Protein AF-A0A0F8VKY6-F1 (afdb_monomer)

pLDDT: mean 83.04, std 13.75, range [40.28, 92.69]

Secondary structure (DSSP, 8-state):
-------SPPPTTT--S-EEEEEEEEEEETTEEEEEEEEEETTT--EEEPPPEEEE-

Foldseek 3Di:
DDPPDPPPDADPPPRHNAKDKDKDKDDDDPQKIKIWIWIAHPPPRDIDIDDIDMDGD

Radius of gyration: 13.59 Å; Cα contacts (8 Å, |Δi|>4): 101; chains: 1; bounding box: 33×20×34 Å

Solvent-accessible surface area (backbone at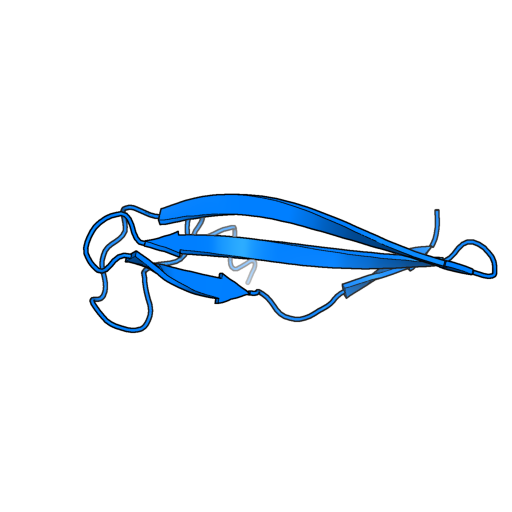oms only — not comparable to full-atom values): 3573 Å² total; per-residue (Å²): 135,81,81,73,76,73,73,65,58,54,33,87,88,78,63,42,64,56,48,49,78,48,81,46,73,47,82,73,55,98,58,32,29,37,34,31,44,38,37,35,23,79,82,79,71,51,70,52,67,53,77,81,42,78,45,75,117

Sequence (57 aa):
MENEDIWPPKCPECGSPKVDYERQSEYTGGGYADYWDEFQCRKCEFTWRSDKKTSYF

Mean predicted aligned error: 6.84 Å

Structure (mmCIF, N/CA/C/O backbone):
data_AF-A0A0F8VKY6-F1
#
_entry.id   AF-A0A0F8VKY6-F1
#
loop_
_atom_site.group_PDB
_atom_site.id
_atom_site.type_symbol
_atom_site.label_atom_id
_atom_site.label_alt_id
_atom_site.label_comp_id
_atom_site.label_asym_id
_atom_site.label_entity_id
_atom_site.label_seq_id
_atom_site.pdbx_PDB_ins_code
_atom_site.Cartn_x
_atom_site.Cartn_y
_atom_site.Cartn_z
_atom_site.occupancy
_atom_site.B_iso_or_equiv
_atom_site.auth_seq_id
_atom_site.auth_comp_id
_atom_site.auth_asym_id
_atom_site.auth_atom_id
_atom_site.pdbx_PDB_model_num
ATOM 1 N N . MET A 1 1 ? -17.470 -9.959 -13.210 1.00 40.28 1 MET A N 1
ATOM 2 C CA . MET A 1 1 ? -17.781 -9.472 -11.851 1.00 40.28 1 MET A CA 1
ATOM 3 C C . MET A 1 1 ? -16.720 -8.434 -11.550 1.00 40.28 1 MET A C 1
ATOM 5 O O . MET A 1 1 ? -15.668 -8.749 -11.010 1.00 40.28 1 MET A O 1
ATOM 9 N N . GLU A 1 2 ? -16.930 -7.251 -12.115 1.00 44.84 2 GLU A N 1
ATOM 10 C CA . GLU A 1 2 ? -16.019 -6.118 -12.013 1.00 44.84 2 GLU A CA 1
ATOM 11 C C . GLU A 1 2 ? -16.204 -5.572 -10.600 1.00 44.84 2 GLU A C 1
ATOM 13 O O . GLU A 1 2 ? -17.244 -5.010 -10.277 1.00 44.84 2 GLU A O 1
ATOM 18 N N . ASN A 1 3 ? -15.263 -5.866 -9.703 1.00 46.62 3 ASN A N 1
ATOM 19 C CA . ASN A 1 3 ? -15.212 -5.168 -8.425 1.00 46.62 3 ASN A CA 1
ATOM 20 C C . ASN A 1 3 ? -14.591 -3.803 -8.716 1.00 46.62 3 ASN A C 1
ATOM 22 O O . ASN A 1 3 ? -13.388 -3.617 -8.557 1.00 46.62 3 ASN A O 1
ATOM 26 N N . GLU A 1 4 ? -15.432 -2.914 -9.241 1.00 50.75 4 GLU A N 1
ATOM 27 C CA . GLU A 1 4 ? -15.176 -1.486 -9.361 1.00 50.75 4 GLU A CA 1
ATOM 28 C C . GLU A 1 4 ? -14.715 -0.951 -7.997 1.00 50.75 4 GLU A C 1
ATOM 30 O O . GLU A 1 4 ? -15.406 -1.082 -6.984 1.00 50.75 4 GLU A O 1
ATOM 35 N N . ASP A 1 5 ? -13.498 -0.414 -7.986 1.00 51.81 5 ASP A N 1
ATOM 36 C CA . ASP A 1 5 ? -13.089 0.766 -7.231 1.00 51.81 5 ASP A CA 1
ATOM 37 C C . ASP A 1 5 ? -13.792 1.015 -5.884 1.00 51.81 5 ASP A C 1
ATOM 39 O O . ASP A 1 5 ? -14.526 1.991 -5.715 1.00 51.81 5 ASP A O 1
ATOM 43 N N . ILE A 1 6 ? -13.488 0.218 -4.849 1.00 53.53 6 ILE A N 1
ATOM 44 C CA . ILE A 1 6 ? -13.690 0.696 -3.469 1.00 53.53 6 ILE A CA 1
ATOM 45 C C . ILE A 1 6 ? -12.548 1.663 -3.157 1.00 53.53 6 ILE A C 1
ATOM 47 O O . ILE A 1 6 ? -11.565 1.329 -2.493 1.00 53.53 6 ILE A O 1
ATOM 51 N N . TRP A 1 7 ? -12.680 2.866 -3.704 1.00 57.88 7 TRP A N 1
ATOM 52 C CA . TRP A 1 7 ? -11.778 3.977 -3.485 1.00 57.88 7 TRP A CA 1
ATOM 53 C C . TRP A 1 7 ? -12.428 5.034 -2.588 1.00 57.88 7 TRP A C 1
ATOM 55 O O . TRP A 1 7 ? -13.548 5.463 -2.878 1.00 57.88 7 TRP A O 1
ATOM 65 N N . PRO A 1 8 ? -11.751 5.511 -1.526 1.00 65.00 8 PRO A N 1
ATOM 66 C CA . PRO A 1 8 ? -10.444 5.078 -1.022 1.00 65.00 8 PRO A CA 1
ATOM 67 C C . PRO A 1 8 ? -10.510 3.760 -0.217 1.00 65.00 8 PRO A C 1
ATOM 69 O O . PRO A 1 8 ? -11.557 3.433 0.358 1.00 65.00 8 PRO A O 1
ATOM 72 N N . PRO A 1 9 ? -9.391 3.013 -0.115 1.00 75.19 9 PRO A N 1
ATOM 73 C CA . PRO A 1 9 ? -9.309 1.844 0.754 1.00 75.19 9 PRO A CA 1
ATOM 74 C C . PRO A 1 9 ? -9.527 2.244 2.217 1.00 75.19 9 PRO A C 1
ATOM 76 O O . PRO A 1 9 ? -9.145 3.330 2.646 1.00 75.19 9 PRO A O 1
ATOM 79 N N . LYS A 1 10 ? -10.131 1.359 3.015 1.00 85.56 10 LYS A N 1
ATOM 80 C CA . LYS A 1 10 ? -10.224 1.555 4.470 1.00 85.56 10 LYS A CA 1
ATOM 81 C C . LYS A 1 10 ? -8.864 1.287 5.109 1.00 85.56 10 LYS A C 1
ATOM 83 O O . LYS A 1 10 ? -8.162 0.369 4.696 1.00 85.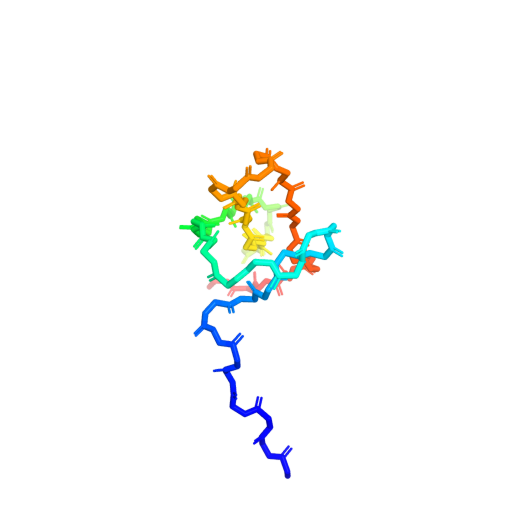56 10 LYS A O 1
ATOM 88 N N . CYS A 1 11 ? -8.526 2.042 6.152 1.00 88.56 11 CYS A N 1
ATOM 89 C CA . CYS A 1 11 ? -7.317 1.800 6.930 1.00 88.56 11 CYS A CA 1
ATOM 90 C C . CYS A 1 11 ? -7.333 0.379 7.521 1.00 88.56 11 CYS A C 1
ATOM 92 O O . CYS A 1 11 ? -8.290 0.055 8.230 1.00 88.56 11 CYS A O 1
ATOM 94 N N . PRO A 1 12 ? -6.302 -0.448 7.277 1.00 87.50 12 PRO A N 1
ATOM 95 C CA . PRO A 1 12 ? -6.272 -1.828 7.759 1.00 87.50 12 PRO A CA 1
ATOM 96 C C . PRO A 1 12 ? -6.179 -1.916 9.289 1.00 87.50 12 PRO A C 1
ATOM 98 O O . PRO A 1 12 ? -6.725 -2.844 9.873 1.00 87.50 12 PRO A O 1
ATOM 101 N N . GLU A 1 13 ? -5.578 -0.917 9.940 1.00 90.62 13 GLU A N 1
ATOM 102 C CA . GLU A 1 13 ? -5.409 -0.898 11.397 1.00 90.62 13 GLU A CA 1
ATOM 103 C C . GLU A 1 13 ? -6.693 -0.510 12.140 1.00 90.62 13 GLU A C 1
ATOM 105 O O . GLU A 1 13 ? -7.091 -1.149 13.109 1.00 90.62 13 GLU A O 1
ATOM 110 N N . CYS A 1 14 ? -7.360 0.567 11.709 1.00 90.00 14 CYS A N 1
ATOM 111 C CA . CYS A 1 14 ? -8.484 1.145 12.458 1.00 90.00 14 CYS A CA 1
ATOM 112 C C . CYS A 1 14 ? -9.834 1.094 11.728 1.00 90.00 14 CYS A C 1
ATOM 114 O O . CYS A 1 14 ? -10.833 1.592 12.255 1.00 90.00 14 CYS A O 1
ATOM 116 N N . GLY A 1 15 ? -9.871 0.572 10.498 1.00 87.06 15 GLY A N 1
ATOM 117 C CA . GLY A 1 15 ? -11.064 0.501 9.647 1.00 87.06 15 GLY A CA 1
ATOM 118 C C . GLY A 1 15 ? -11.573 1.852 9.131 1.00 87.06 15 GLY A C 1
ATOM 119 O O . GLY A 1 15 ? -12.641 1.913 8.520 1.00 87.06 15 GLY A O 1
ATOM 120 N N . SER A 1 16 ? -10.850 2.949 9.388 1.00 87.50 16 SER A N 1
ATOM 121 C CA . SER A 1 16 ? -11.281 4.299 9.010 1.00 87.50 16 SER A CA 1
ATOM 122 C C . SER A 1 16 ? -11.323 4.466 7.485 1.00 87.50 16 SER A C 1
ATOM 124 O O . SER A 1 16 ? -10.336 4.142 6.827 1.00 87.50 16 SER A O 1
ATOM 126 N N . PRO A 1 17 ? -12.403 5.033 6.915 1.00 82.50 17 PRO A N 1
ATOM 127 C CA . PRO A 1 17 ? -12.479 5.363 5.491 1.00 82.50 17 PRO A CA 1
ATOM 128 C C . PRO A 1 17 ? -11.778 6.689 5.140 1.00 82.50 17 PRO A C 1
ATOM 130 O O . PRO A 1 17 ? -11.695 7.051 3.974 1.00 82.50 17 PRO A O 1
ATOM 133 N N . LYS A 1 18 ? -11.309 7.454 6.139 1.00 81.12 18 LYS A N 1
ATOM 134 C C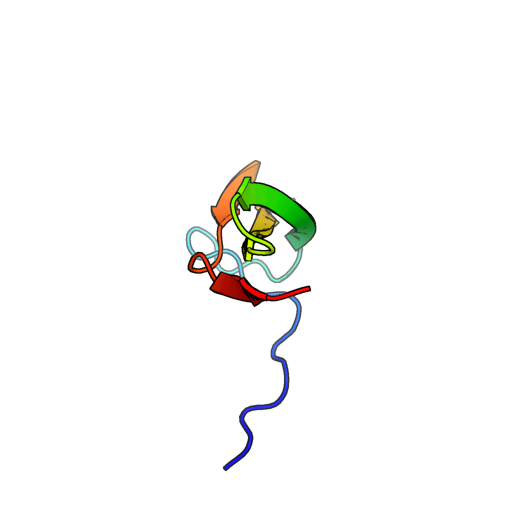A . LYS A 1 18 ? -10.591 8.720 5.922 1.00 81.12 18 LYS A CA 1
ATOM 135 C C . LYS A 1 18 ? -9.114 8.441 5.662 1.00 81.12 18 LYS A C 1
ATOM 137 O O . LYS A 1 18 ? -8.346 8.281 6.618 1.00 81.12 18 LYS A O 1
ATOM 142 N N . VAL A 1 19 ? -8.755 8.373 4.386 1.00 86.50 19 VAL A N 1
ATOM 143 C CA . VAL A 1 19 ? -7.423 7.995 3.912 1.00 86.50 19 VAL A CA 1
ATOM 144 C C . VAL A 1 19 ? -6.981 8.977 2.830 1.00 86.50 19 VAL A C 1
ATOM 146 O O . VAL A 1 19 ? -7.734 9.223 1.890 1.00 86.50 19 VAL A O 1
ATOM 149 N N . ASP A 1 20 ? -5.801 9.566 3.002 1.00 89.44 20 ASP A N 1
ATOM 150 C CA . ASP A 1 20 ? -5.114 10.341 1.969 1.00 89.44 20 ASP A CA 1
ATOM 151 C C . ASP A 1 20 ? -4.430 9.405 0.981 1.00 89.44 20 ASP A C 1
ATOM 153 O O . ASP A 1 20 ? -4.011 8.309 1.355 1.00 89.44 20 ASP A O 1
ATOM 157 N N . TYR A 1 21 ? -4.327 9.845 -0.269 1.00 86.94 21 TYR A N 1
ATOM 158 C CA . TYR A 1 21 ? -3.791 9.056 -1.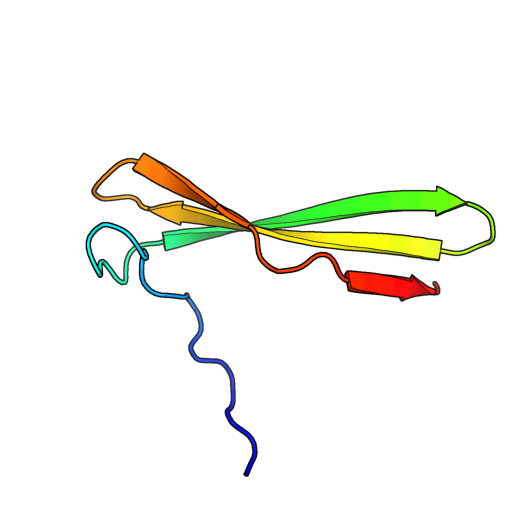368 1.00 86.94 21 TYR A CA 1
ATOM 159 C C . TYR A 1 21 ? -2.792 9.863 -2.193 1.00 86.94 21 TYR A C 1
ATOM 161 O O . TYR A 1 21 ? -3.096 10.978 -2.623 1.00 86.94 21 TYR A O 1
ATOM 169 N N . GLU A 1 22 ? -1.654 9.240 -2.487 1.00 90.56 22 GLU A N 1
ATOM 170 C CA . GLU A 1 22 ? -0.663 9.732 -3.437 1.00 90.56 22 GLU A CA 1
ATOM 171 C C . GLU A 1 22 ? -0.134 8.572 -4.291 1.00 90.56 22 GLU A C 1
ATOM 173 O O . GLU A 1 22 ? 0.207 7.508 -3.773 1.00 90.56 22 GLU A O 1
ATOM 178 N N . ARG A 1 23 ? -0.052 8.762 -5.613 1.00 90.19 23 ARG A N 1
ATOM 179 C CA . ARG A 1 23 ? 0.582 7.782 -6.501 1.00 90.19 23 ARG A CA 1
ATOM 180 C C . ARG A 1 23 ? 2.066 8.068 -6.612 1.00 90.19 23 ARG A C 1
ATOM 182 O O . ARG A 1 23 ? 2.444 9.137 -7.084 1.00 90.19 23 ARG A O 1
ATOM 189 N N . GLN A 1 24 ? 2.869 7.062 -6.300 1.00 92.25 24 GLN A N 1
ATOM 190 C CA . GLN A 1 24 ? 4.308 7.087 -6.489 1.00 92.25 24 GLN A CA 1
ATOM 191 C C . GLN A 1 24 ? 4.712 6.260 -7.703 1.00 92.25 24 GLN A C 1
ATOM 193 O O . GLN A 1 24 ? 4.058 5.278 -8.065 1.00 92.25 24 GLN A O 1
ATOM 198 N N . SER A 1 25 ? 5.815 6.659 -8.327 1.00 90.56 25 SER A N 1
ATOM 199 C CA . SER A 1 25 ? 6.407 5.937 -9.447 1.00 90.56 25 SER A CA 1
ATOM 200 C C . SER A 1 25 ? 7.924 6.043 -9.440 1.00 90.56 25 SER A C 1
ATOM 202 O O . SER A 1 25 ? 8.470 7.093 -9.108 1.00 90.56 25 SER A O 1
ATOM 204 N N . GLU A 1 26 ? 8.591 4.983 -9.878 1.00 92.69 26 GLU A N 1
ATOM 205 C CA . GLU A 1 26 ? 10.040 4.891 -10.014 1.00 92.69 26 GLU A CA 1
ATOM 206 C C . GLU A 1 26 ? 10.398 4.327 -11.393 1.00 92.69 26 GLU A C 1
ATOM 208 O O . GLU A 1 26 ? 9.927 3.260 -11.788 1.00 92.69 26 GLU A O 1
ATOM 213 N N . TYR A 1 27 ? 11.243 5.045 -12.135 1.00 88.75 27 TYR A N 1
ATOM 214 C CA . TYR A 1 27 ? 11.757 4.570 -13.417 1.00 88.75 27 TYR A CA 1
ATOM 215 C C . TYR A 1 27 ? 12.783 3.456 -13.200 1.00 88.75 27 TYR A C 1
ATOM 217 O O . TYR A 1 27 ? 13.803 3.676 -12.545 1.00 88.75 27 TYR A O 1
ATOM 225 N N . THR A 1 28 ? 12.546 2.282 -13.789 1.00 87.12 28 THR A N 1
ATOM 226 C CA . THR A 1 28 ? 13.390 1.091 -13.586 1.00 87.12 28 THR A CA 1
ATOM 227 C C . THR A 1 28 ? 14.275 0.731 -14.772 1.00 87.12 28 THR A C 1
ATOM 229 O O . THR A 1 28 ? 15.120 -0.158 -14.664 1.00 87.12 28 THR A O 1
ATOM 232 N N . GLY A 1 29 ? 14.170 1.475 -15.876 1.00 87.38 29 GLY A N 1
ATOM 233 C CA . GLY A 1 29 ? 15.015 1.300 -17.056 1.00 87.38 29 GLY A CA 1
ATOM 234 C C . GLY A 1 29 ? 14.316 0.577 -18.204 1.00 87.38 29 GLY A C 1
ATOM 235 O O . GLY A 1 29 ? 13.284 -0.062 -18.034 1.00 87.38 29 GLY A O 1
ATOM 236 N N . GLY A 1 30 ? 14.873 0.696 -19.414 1.00 86.12 30 GLY A N 1
ATOM 237 C CA . GLY A 1 30 ? 14.386 -0.038 -20.590 1.00 86.12 30 GLY A CA 1
ATOM 238 C C . GLY A 1 30 ? 12.941 0.271 -21.004 1.00 86.12 30 GLY A C 1
ATOM 239 O O . GLY A 1 30 ? 12.307 -0.585 -21.610 1.00 86.12 30 GLY A O 1
ATOM 240 N N . GLY A 1 31 ? 12.417 1.456 -20.664 1.00 87.88 31 GLY A N 1
ATOM 241 C CA . GLY A 1 31 ? 11.021 1.827 -20.931 1.00 87.88 31 GLY A CA 1
ATOM 242 C C . GLY A 1 31 ? 10.017 1.341 -19.881 1.00 87.88 31 GLY A C 1
ATOM 243 O O . GLY A 1 31 ? 8.818 1.491 -20.085 1.00 87.88 31 GLY A O 1
ATOM 244 N N . TYR A 1 32 ? 10.483 0.792 -18.758 1.00 87.19 32 TYR A N 1
ATOM 245 C CA . TYR A 1 32 ? 9.635 0.389 -17.640 1.00 87.19 32 TYR A CA 1
ATOM 246 C C . TYR A 1 32 ? 9.639 1.429 -16.516 1.00 87.19 32 TYR A C 1
ATOM 248 O O . TYR A 1 32 ? 10.666 2.048 -16.213 1.00 87.19 32 TYR A O 1
ATOM 256 N N . ALA A 1 33 ? 8.496 1.567 -15.847 1.00 90.75 33 ALA A N 1
ATOM 257 C CA . ALA A 1 33 ? 8.460 2.039 -14.473 1.00 90.75 33 ALA A CA 1
ATOM 258 C C . ALA A 1 33 ? 7.588 1.172 -13.608 1.00 90.75 33 ALA A C 1
ATOM 260 O O . ALA A 1 33 ? 6.568 0.610 -14.016 1.00 90.75 33 ALA A O 1
ATOM 261 N N . ASP A 1 34 ? 7.978 1.198 -12.353 1.00 92.25 34 ASP A N 1
ATOM 262 C CA . ASP A 1 34 ? 7.147 0.745 -11.284 1.00 92.25 34 ASP A CA 1
ATOM 263 C C . ASP A 1 34 ? 6.310 1.889 -10.734 1.00 92.25 34 ASP A C 1
ATOM 265 O O . ASP A 1 34 ? 6.750 3.035 -10.675 1.00 92.25 34 ASP A O 1
ATOM 269 N N . TYR A 1 35 ? 5.102 1.572 -10.303 1.00 91.19 35 TYR A N 1
ATOM 270 C CA . TYR A 1 35 ? 4.222 2.487 -9.607 1.00 91.19 35 TYR A CA 1
ATOM 271 C C . TYR A 1 35 ? 3.486 1.765 -8.486 1.00 91.19 35 TYR A C 1
ATOM 273 O O . TYR A 1 35 ? 3.237 0.556 -8.536 1.00 91.19 35 TYR A O 1
ATOM 281 N N . TRP A 1 36 ? 3.166 2.518 -7.446 1.00 91.69 36 TRP A N 1
ATOM 282 C CA . TRP A 1 36 ? 2.371 2.062 -6.317 1.00 91.69 36 TRP A CA 1
ATOM 283 C C . TRP A 1 36 ? 1.580 3.234 -5.756 1.00 91.69 36 TRP A C 1
ATOM 285 O O . TRP A 1 36 ? 1.974 4.395 -5.863 1.00 91.69 36 TRP A O 1
ATOM 295 N N . ASP A 1 37 ? 0.451 2.914 -5.149 1.00 89.94 37 ASP A N 1
ATOM 296 C CA . ASP A 1 37 ? -0.402 3.879 -4.484 1.00 89.94 37 ASP A CA 1
ATOM 297 C C . ASP A 1 37 ? -0.029 3.879 -2.991 1.00 89.94 37 ASP A C 1
ATOM 299 O O . ASP A 1 37 ? -0.020 2.827 -2.345 1.00 89.94 37 ASP A O 1
ATOM 303 N N . GLU A 1 38 ? 0.346 5.034 -2.445 1.00 92.19 38 GLU A N 1
ATOM 304 C CA . GLU A 1 38 ? 0.599 5.228 -1.017 1.00 92.19 38 GLU A CA 1
ATOM 305 C C . GLU A 1 38 ? -0.639 5.826 -0.343 1.00 92.19 38 GLU A C 1
ATOM 307 O O . GLU A 1 38 ? -1.293 6.730 -0.869 1.00 92.19 38 GLU A O 1
ATOM 312 N N . PHE A 1 39 ? -0.962 5.291 0.831 1.00 91.19 39 PHE A N 1
ATOM 313 C CA . PHE A 1 39 ? -2.158 5.609 1.592 1.00 91.19 39 PHE A CA 1
ATOM 314 C C . PHE A 1 39 ? -1.795 6.008 3.008 1.00 91.19 39 PHE A C 1
ATOM 316 O O . PHE A 1 39 ? -1.082 5.264 3.679 1.00 91.19 39 PHE A O 1
ATOM 323 N N . GLN A 1 40 ? -2.351 7.113 3.502 1.00 92.19 40 GLN A N 1
ATOM 324 C CA . GLN A 1 40 ? -2.167 7.542 4.889 1.00 92.19 40 GLN A CA 1
ATOM 325 C C . GLN A 1 40 ? -3.510 7.697 5.600 1.00 92.19 40 GLN A C 1
ATOM 327 O O . GLN A 1 40 ? -4.399 8.426 5.162 1.00 92.19 40 GLN A O 1
ATOM 332 N N . CYS A 1 41 ? -3.681 7.032 6.742 1.00 91.88 41 CYS A N 1
ATOM 333 C CA . CYS A 1 41 ? -4.889 7.185 7.539 1.00 91.88 41 CYS A CA 1
ATOM 334 C C . CYS A 1 41 ? -4.868 8.492 8.333 1.00 91.88 41 CYS A C 1
ATOM 336 O O . CYS A 1 41 ? -4.043 8.669 9.222 1.00 91.88 41 CYS A O 1
ATOM 338 N N . ARG A 1 42 ? -5.881 9.346 8.157 1.00 89.38 42 ARG A N 1
ATOM 339 C CA . ARG A 1 42 ? -6.012 10.590 8.942 1.00 89.38 42 ARG A CA 1
ATOM 340 C C . ARG A 1 42 ? -6.367 10.390 10.420 1.00 89.38 42 ARG A C 1
ATOM 342 O O . ARG A 1 42 ? -6.426 11.361 11.164 1.00 89.38 42 ARG A O 1
ATOM 349 N N . LYS A 1 43 ? -6.717 9.167 10.836 1.00 89.81 43 LYS A N 1
ATOM 350 C CA . LYS A 1 43 ? -7.184 8.875 12.204 1.00 89.81 43 LYS A CA 1
ATOM 351 C C . LYS A 1 43 ? -6.074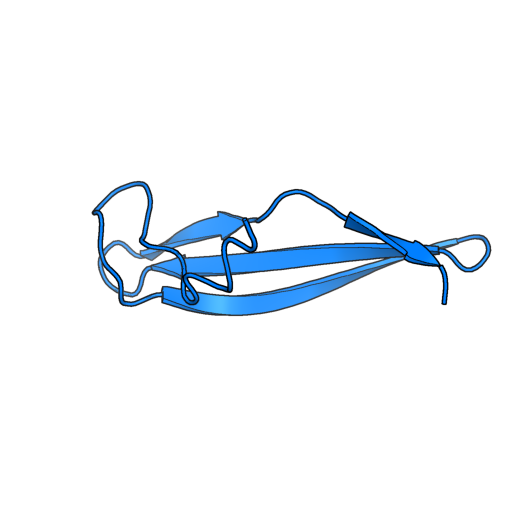 8.338 13.101 1.00 89.81 43 LYS A C 1
ATOM 353 O O . LYS A 1 43 ? -5.987 8.753 14.248 1.00 89.81 43 LYS A O 1
ATOM 358 N N . CYS A 1 44 ? -5.304 7.377 12.603 1.00 91.75 44 CYS A N 1
ATOM 359 C CA . CYS A 1 44 ? -4.219 6.734 13.348 1.00 91.75 44 CYS A CA 1
ATOM 360 C C . CYS A 1 44 ? -2.840 7.000 12.737 1.00 91.75 44 CYS A C 1
ATOM 362 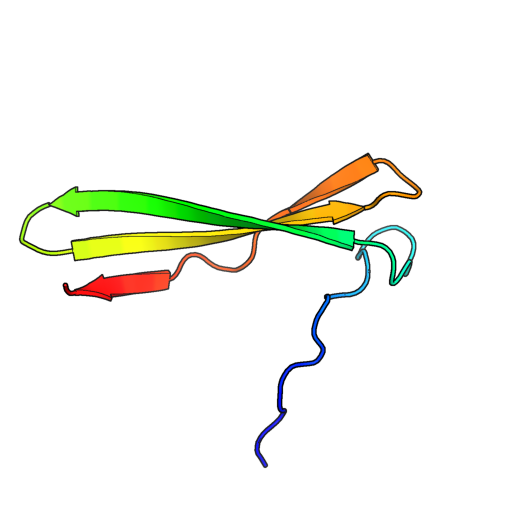O O . CYS A 1 44 ? -1.874 6.397 13.183 1.00 91.75 44 CYS A O 1
ATOM 364 N N . GLU A 1 45 ? -2.766 7.841 11.698 1.00 90.62 45 GLU A N 1
ATOM 365 C CA . GLU A 1 45 ? -1.527 8.231 11.006 1.00 90.62 45 GLU A CA 1
ATOM 366 C C . GLU A 1 45 ? -0.751 7.049 10.403 1.00 90.62 45 GLU A C 1
ATOM 368 O O . GLU A 1 45 ? 0.397 7.186 9.996 1.00 90.62 45 GLU A O 1
ATOM 373 N N . PHE A 1 46 ? -1.400 5.886 10.301 1.00 92.50 46 PHE A N 1
ATOM 374 C CA . PHE A 1 46 ? -0.829 4.688 9.709 1.00 92.50 46 PHE A CA 1
ATOM 375 C C . PHE A 1 46 ? -0.723 4.827 8.192 1.00 92.50 46 PHE A C 1
ATOM 377 O O . PHE A 1 46 ? -1.716 5.155 7.533 1.00 92.50 46 PHE A O 1
ATOM 384 N N . THR A 1 47 ? 0.451 4.506 7.653 1.00 91.56 47 THR A N 1
ATOM 385 C CA . THR A 1 47 ? 0.742 4.551 6.218 1.00 91.56 47 THR A CA 1
ATOM 386 C C . THR A 1 47 ? 0.943 3.143 5.667 1.00 91.56 47 THR A C 1
ATOM 388 O O . THR A 1 47 ? 1.668 2.341 6.255 1.00 91.56 47 THR A O 1
AT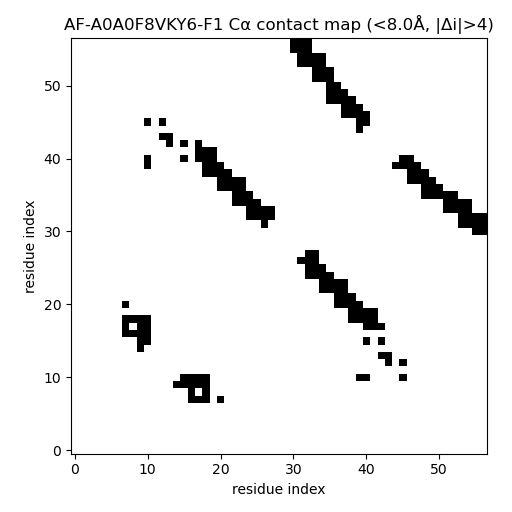OM 391 N N . TRP A 1 48 ? 0.328 2.840 4.524 1.00 91.19 48 TRP A N 1
ATOM 392 C CA . TRP A 1 48 ? 0.527 1.587 3.792 1.00 91.19 48 TRP A CA 1
ATOM 393 C C . TRP A 1 48 ? 0.565 1.832 2.288 1.00 91.19 48 TRP A C 1
ATOM 395 O O . TRP A 1 48 ? 0.257 2.920 1.807 1.00 91.19 48 TRP A O 1
ATOM 405 N N . ARG A 1 49 ? 0.973 0.809 1.538 1.00 90.81 49 ARG A N 1
ATOM 406 C CA . ARG A 1 49 ? 1.142 0.877 0.085 1.00 90.81 49 ARG A CA 1
ATOM 407 C C . ARG A 1 49 ? 0.352 -0.231 -0.588 1.00 90.81 49 ARG A C 1
ATOM 409 O O . ARG A 1 49 ? 0.191 -1.305 -0.008 1.00 90.81 49 ARG A O 1
ATOM 416 N N . SER A 1 50 ? -0.136 0.033 -1.795 1.00 88.12 50 SER A N 1
ATOM 417 C CA . SER A 1 50 ? -0.631 -1.024 -2.673 1.00 88.12 50 SER A C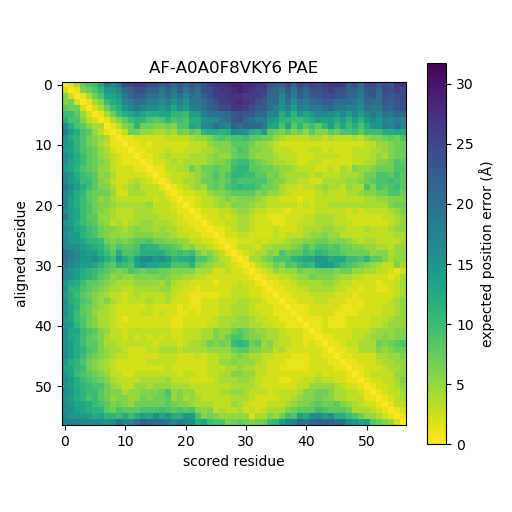A 1
ATOM 418 C C . SER A 1 50 ? 0.507 -1.954 -3.083 1.00 88.12 50 SER A C 1
ATOM 420 O O . SER A 1 50 ? 1.688 -1.612 -2.980 1.00 88.12 50 SER A O 1
ATOM 422 N N . ASP A 1 51 ? 0.142 -3.094 -3.659 1.00 88.50 51 ASP A N 1
ATOM 423 C CA . ASP A 1 51 ? 1.092 -3.888 -4.421 1.00 88.50 51 ASP A CA 1
ATOM 424 C C . ASP A 1 51 ? 1.750 -3.045 -5.517 1.00 88.50 51 ASP A C 1
ATOM 426 O O . ASP A 1 51 ? 1.122 -2.184 -6.150 1.00 88.50 51 ASP A O 1
ATOM 430 N N . LYS A 1 52 ? 3.039 -3.312 -5.715 1.00 88.00 52 LYS A N 1
ATOM 431 C CA . LYS A 1 52 ? 3.856 -2.693 -6.748 1.00 88.00 52 LYS A CA 1
ATOM 432 C C . LYS A 1 52 ? 3.402 -3.203 -8.113 1.00 88.00 52 LYS A C 1
ATOM 434 O O . LYS A 1 52 ? 3.295 -4.411 -8.324 1.00 88.00 52 LYS A O 1
ATOM 43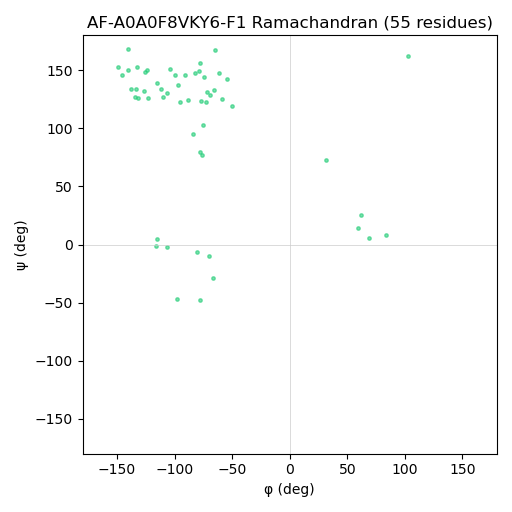9 N N . LYS A 1 53 ? 3.144 -2.283 -9.037 1.00 88.19 53 LYS A N 1
ATOM 440 C CA . LYS A 1 53 ? 2.767 -2.583 -10.419 1.00 88.19 53 LYS A CA 1
ATOM 441 C C . LYS A 1 53 ? 3.856 -2.072 -11.347 1.00 88.19 53 LYS A C 1
ATOM 443 O O . LYS A 1 53 ? 4.368 -0.980 -11.140 1.00 88.19 53 LYS A O 1
ATOM 448 N N . THR A 1 54 ? 4.185 -2.842 -12.372 1.00 87.25 54 THR A N 1
ATOM 449 C CA . THR A 1 54 ? 5.160 -2.452 -13.395 1.00 87.25 54 THR A CA 1
ATOM 450 C C . THR A 1 54 ? 4.416 -2.205 -14.698 1.00 87.25 54 THR A C 1
ATOM 452 O O . THR A 1 54 ? 3.667 -3.074 -15.146 1.00 87.25 54 THR A O 1
ATOM 455 N N . SER A 1 55 ? 4.613 -1.040 -15.311 1.00 82.25 55 SER A N 1
ATOM 456 C CA . SER A 1 55 ? 4.101 -0.741 -16.650 1.00 82.25 55 SER A CA 1
ATOM 457 C C . SER A 1 55 ? 5.229 -0.325 -17.578 1.00 82.25 55 SER A C 1
ATOM 459 O O . SER A 1 55 ? 6.229 0.257 -17.161 1.00 82.25 55 SER A O 1
ATOM 461 N N . TYR A 1 56 ? 5.028 -0.621 -18.856 1.00 82.69 56 TYR A N 1
ATOM 462 C CA . TYR A 1 56 ? 5.778 -0.021 -19.947 1.00 82.69 56 TYR A CA 1
ATOM 463 C C . TYR A 1 56 ? 5.162 1.345 -20.294 1.00 82.69 56 TYR A C 1
ATOM 465 O O . TYR A 1 56 ? 3.945 1.509 -20.138 1.00 82.69 56 TYR A O 1
ATOM 473 N N . PHE A 1 57 ? 5.983 2.304 -20.725 1.00 67.62 57 PHE A N 1
ATOM 474 C CA . PHE A 1 57 ? 5.546 3.626 -21.193 1.00 67.62 57 PHE A CA 1
ATOM 475 C C . PHE A 1 57 ? 5.527 3.741 -22.714 1.00 67.62 57 PHE A C 1
ATOM 477 O O . PHE A 1 57 ? 6.499 3.282 -23.356 1.00 67.62 57 PHE A O 1
#

Nearest PDB structures (foldseek):
  2qkd-assembly1_A  TM=7.194E-01  e=1.018E-01  Mus musculus
  3hd0-assembly1_A  TM=6.790E-01  e=9.826E-01  Thermotoga maritima
  6ozf-assembly1_A  TM=6.697E-01  e=1.114E+00  Thermotoga maritima
  2w36-assembly1_A  TM=6.760E-01  e=1.964E+00  Thermotoga maritima
  7q3e-assembly1_A  TM=4.720E-01  e=7.850E+00  Mus musculus